Protein AF-A0A937QUH6-F1 (afdb_monomer_lite)

Foldseek 3Di:
DEAADPVNAADQDKDKDWADDADKDKYKYARHDFDWKWKDFPPDPDIDIFGQDPVTRMTIDIGGTGMMMIHHDDD

Structure (mmCIF, N/CA/C/O backbone):
data_AF-A0A937QUH6-F1
#
_entry.id   AF-A0A937QUH6-F1
#
loop_
_atom_site.group_PDB
_atom_site.id
_atom_site.type_symbol
_atom_site.label_atom_id
_atom_site.label_alt_id
_atom_site.label_comp_id
_atom_site.label_asym_id
_atom_site.label_entity_id
_atom_site.label_seq_id
_atom_site.pdbx_PDB_ins_code
_atom_site.Cartn_x
_atom_site.Cartn_y
_atom_site.Cartn_z
_atom_site.occupancy
_atom_site.B_iso_or_equiv
_atom_site.auth_seq_id
_atom_site.auth_comp_id
_atom_site.auth_asym_id
_atom_site.auth_atom_id
_atom_site.pdbx_PDB_model_num
ATOM 1 N N . MET A 1 1 ? 5.273 -10.447 -3.414 1.00 86.12 1 MET A N 1
ATOM 2 C CA . MET A 1 1 ? 5.739 -10.045 -2.072 1.00 86.12 1 MET A CA 1
ATOM 3 C C . MET A 1 1 ? 4.525 -9.886 -1.179 1.00 86.12 1 MET A C 1
ATOM 5 O O . MET A 1 1 ? 3.513 -9.406 -1.672 1.00 86.12 1 MET A O 1
ATOM 9 N N . ILE A 1 2 ? 4.611 -10.315 0.080 1.00 89.19 2 ILE A N 1
ATOM 10 C CA . ILE A 1 2 ? 3.542 -10.151 1.072 1.00 89.19 2 ILE A CA 1
ATOM 11 C C . ILE A 1 2 ? 4.121 -9.348 2.236 1.00 89.19 2 ILE A C 1
ATOM 13 O O . ILE A 1 2 ? 5.205 -9.680 2.715 1.00 89.19 2 ILE A O 1
ATOM 17 N N . LEU A 1 3 ? 3.419 -8.300 2.649 1.00 89.50 3 LEU A N 1
ATOM 18 C CA . LEU A 1 3 ? 3.773 -7.434 3.767 1.00 89.50 3 LEU A CA 1
ATOM 19 C C . LEU A 1 3 ? 2.671 -7.531 4.815 1.00 89.50 3 LEU A C 1
ATOM 21 O O . LEU A 1 3 ? 1.501 -7.374 4.479 1.00 89.50 3 LEU A O 1
ATOM 25 N N . MET A 1 4 ? 3.068 -7.780 6.058 1.00 89.50 4 MET A N 1
ATOM 26 C CA . MET A 1 4 ? 2.175 -7.936 7.205 1.00 89.50 4 MET A CA 1
ATOM 27 C C . MET A 1 4 ? 2.686 -7.100 8.371 1.00 89.50 4 MET A C 1
ATOM 29 O O . MET A 1 4 ? 3.905 -6.927 8.522 1.00 89.50 4 MET A O 1
ATOM 33 N N . ARG A 1 5 ? 1.780 -6.580 9.201 1.00 88.44 5 ARG A N 1
ATOM 34 C CA . ARG A 1 5 ? 2.189 -5.846 10.402 1.00 88.44 5 ARG A CA 1
ATOM 35 C C . ARG A 1 5 ? 2.669 -6.847 11.450 1.00 88.44 5 ARG A C 1
ATOM 37 O O . ARG A 1 5 ? 2.081 -7.902 11.643 1.00 88.44 5 ARG A O 1
ATOM 44 N N . ARG A 1 6 ? 3.764 -6.525 12.143 1.00 88.19 6 ARG A N 1
ATOM 45 C CA . ARG A 1 6 ? 4.420 -7.449 13.089 1.00 88.19 6 ARG A CA 1
ATOM 46 C C . ARG A 1 6 ? 3.513 -7.892 14.245 1.00 88.19 6 ARG A C 1
ATOM 48 O O . ARG A 1 6 ? 3.700 -8.985 14.769 1.00 88.19 6 ARG A O 1
ATOM 55 N N . ASP A 1 7 ? 2.610 -7.026 14.681 1.00 90.00 7 ASP A N 1
ATOM 56 C CA . ASP A 1 7 ? 1.701 -7.257 15.808 1.00 90.00 7 ASP A CA 1
ATOM 57 C C . ASP A 1 7 ? 0.330 -7.807 15.376 1.00 90.00 7 ASP A C 1
ATOM 59 O O . ASP A 1 7 ? -0.513 -8.052 16.233 1.00 90.00 7 ASP A O 1
ATOM 63 N N . ASN A 1 8 ? 0.123 -8.038 14.072 1.00 84.38 8 ASN A N 1
ATOM 64 C CA . ASN A 1 8 ? -1.138 -8.482 13.472 1.00 84.38 8 ASN A CA 1
ATOM 65 C C . ASN A 1 8 ? -2.346 -7.566 13.761 1.00 84.38 8 ASN A C 1
ATOM 67 O O . ASN A 1 8 ? -3.493 -8.001 13.653 1.00 84.38 8 ASN A O 1
ATOM 71 N N . GLU A 1 9 ? -2.126 -6.304 14.135 1.00 91.44 9 GLU A N 1
ATOM 72 C CA . GLU A 1 9 ? -3.214 -5.344 14.313 1.00 91.44 9 GLU A CA 1
ATOM 73 C C . GLU A 1 9 ? -3.466 -4.532 13.042 1.00 91.44 9 GLU A C 1
ATOM 75 O O . GLU A 1 9 ? -2.535 -4.075 12.377 1.00 91.44 9 GLU A O 1
ATOM 80 N N . GLN A 1 10 ? -4.732 -4.218 12.760 1.00 90.38 10 GLN A N 1
ATOM 81 C CA . GLN A 1 10 ? -5.059 -3.323 11.652 1.00 90.38 10 GLN A CA 1
ATOM 82 C C . GLN A 1 10 ? -4.505 -1.907 11.869 1.00 90.38 10 GLN A C 1
ATOM 84 O O . GLN A 1 10 ? -4.700 -1.296 12.924 1.00 90.38 10 GLN A O 1
ATOM 89 N N . SER A 1 11 ? -3.861 -1.357 10.843 1.00 92.56 11 SER A N 1
ATOM 90 C CA . SER A 1 11 ? -3.228 -0.038 10.860 1.00 92.56 11 SER A CA 1
ATOM 91 C C . SER A 1 11 ? -3.888 0.938 9.890 1.00 92.56 11 SER A C 1
ATOM 93 O O . SER A 1 11 ? -4.249 0.576 8.773 1.00 92.56 11 SER A O 1
ATOM 95 N N . ALA A 1 12 ? -4.028 2.196 10.308 1.00 93.50 12 ALA A N 1
ATOM 96 C CA . ALA A 1 12 ? -4.310 3.321 9.409 1.00 93.50 12 ALA A CA 1
ATOM 97 C C . ALA A 1 12 ? -3.063 4.174 9.125 1.00 93.50 12 ALA A C 1
ATOM 99 O O . ALA A 1 12 ? -3.156 5.142 8.371 1.00 93.50 12 ALA A O 1
ATOM 100 N N . GLU A 1 13 ? -1.925 3.829 9.728 1.00 93.88 13 GLU A N 1
ATOM 101 C CA . GLU A 1 13 ? -0.679 4.568 9.567 1.00 93.88 13 GLU A CA 1
ATOM 102 C C . GLU A 1 13 ? -0.076 4.341 8.175 1.00 93.88 13 GLU A C 1
ATOM 104 O O . GLU A 1 13 ? -0.271 3.269 7.587 1.00 93.88 13 GLU A O 1
ATOM 109 N N . PRO A 1 14 ? 0.685 5.318 7.648 1.00 94.31 14 PRO A N 1
ATOM 110 C CA . PRO A 1 14 ? 1.432 5.136 6.417 1.00 94.31 14 PRO A CA 1
ATOM 111 C C . PRO A 1 14 ? 2.394 3.946 6.487 1.00 94.31 14 PRO A C 1
ATOM 113 O O . PRO A 1 14 ? 3.034 3.708 7.512 1.00 94.31 14 PRO A O 1
ATOM 116 N N . VAL A 1 15 ? 2.538 3.232 5.372 1.00 93.69 15 VAL A N 1
ATOM 117 C CA . VAL A 1 15 ? 3.484 2.117 5.240 1.00 93.69 15 VAL A CA 1
ATOM 118 C C . VAL A 1 15 ? 4.464 2.427 4.122 1.00 93.69 15 VAL A C 1
ATOM 120 O O . VAL A 1 15 ? 4.049 2.653 2.989 1.00 93.69 15 VAL A O 1
ATOM 123 N N . GLU A 1 16 ? 5.756 2.400 4.434 1.00 95.25 16 GLU A N 1
ATOM 124 C CA . GLU A 1 16 ? 6.840 2.529 3.459 1.00 95.25 16 GLU A CA 1
ATOM 125 C C . GLU A 1 16 ? 7.594 1.203 3.346 1.00 95.25 16 GLU A C 1
ATOM 127 O O . GLU A 1 16 ? 7.891 0.549 4.350 1.00 95.25 16 GLU A O 1
ATOM 132 N N . PHE A 1 17 ? 7.898 0.789 2.119 1.00 93.38 17 PHE A N 1
ATOM 133 C CA . PHE A 1 17 ? 8.722 -0.385 1.863 1.00 93.38 17 PHE A CA 1
ATOM 134 C C . PHE A 1 17 ? 9.452 -0.283 0.524 1.00 93.38 17 PHE A C 1
ATOM 136 O O . PHE A 1 17 ? 9.032 0.421 -0.392 1.00 93.38 17 PHE A O 1
ATOM 143 N N . THR A 1 18 ? 10.522 -1.061 0.379 1.00 94.38 18 THR A N 1
ATOM 144 C CA . THR A 1 18 ? 11.264 -1.182 -0.879 1.00 94.38 18 THR A CA 1
ATOM 145 C C . THR A 1 18 ? 11.019 -2.548 -1.508 1.00 94.38 18 THR A C 1
ATOM 147 O O . THR A 1 18 ? 11.297 -3.585 -0.905 1.00 94.38 18 THR A O 1
ATOM 150 N N . ALA A 1 19 ? 10.517 -2.557 -2.742 1.00 92.44 19 ALA A N 1
ATOM 151 C CA . ALA A 1 19 ? 10.459 -3.751 -3.573 1.00 92.44 19 ALA A CA 1
ATOM 152 C C . ALA A 1 19 ? 11.782 -3.891 -4.346 1.00 92.44 19 ALA A C 1
ATOM 154 O O . ALA A 1 19 ? 12.067 -3.103 -5.244 1.00 92.44 19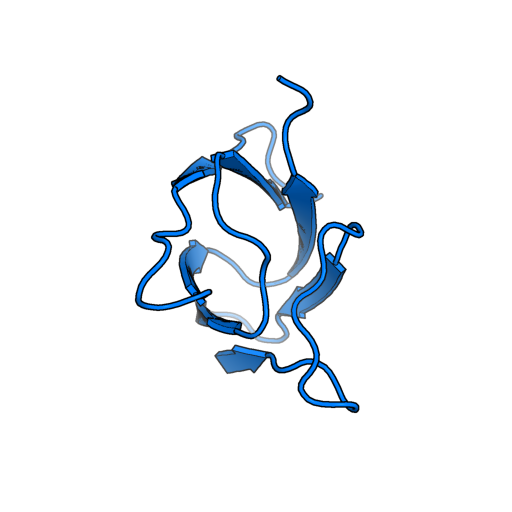 ALA A O 1
ATOM 155 N N . SER A 1 20 ? 12.608 -4.870 -3.980 1.00 90.44 20 SER A N 1
ATOM 156 C CA . SER A 1 20 ? 13.923 -5.089 -4.597 1.00 90.44 20 SER A CA 1
ATOM 157 C C . SER A 1 20 ? 13.858 -6.069 -5.766 1.00 90.44 20 SER A C 1
ATOM 159 O O . SER A 1 20 ? 13.237 -7.125 -5.660 1.00 90.44 20 SER A O 1
ATOM 161 N N . GLY A 1 21 ? 14.598 -5.784 -6.837 1.00 89.69 21 GLY A N 1
ATOM 162 C CA . GLY A 1 21 ? 14.696 -6.651 -8.008 1.00 89.69 21 GLY A CA 1
ATOM 163 C C . GLY A 1 21 ? 14.804 -5.846 -9.296 1.00 89.69 21 GLY A C 1
ATOM 164 O O . GLY A 1 21 ? 14.991 -4.634 -9.267 1.00 89.69 21 GLY A O 1
ATOM 165 N N . SER A 1 22 ? 14.691 -6.532 -10.430 1.00 87.19 22 SER A N 1
ATOM 166 C CA . SER A 1 22 ? 14.700 -5.924 -11.767 1.00 87.19 22 SER A CA 1
ATOM 167 C C . SER A 1 22 ? 13.358 -6.030 -12.498 1.00 87.19 22 SER A C 1
ATOM 169 O O . SER A 1 22 ? 13.198 -5.435 -13.558 1.00 87.19 22 SER A O 1
ATOM 171 N N . ASN A 1 23 ? 12.396 -6.772 -11.941 1.00 91.25 23 ASN A N 1
ATOM 172 C CA . ASN A 1 23 ? 11.104 -7.056 -12.563 1.00 91.25 23 ASN A CA 1
ATOM 173 C C . ASN A 1 23 ? 9.959 -6.477 -11.735 1.00 91.25 23 ASN A C 1
ATOM 175 O O . ASN A 1 23 ?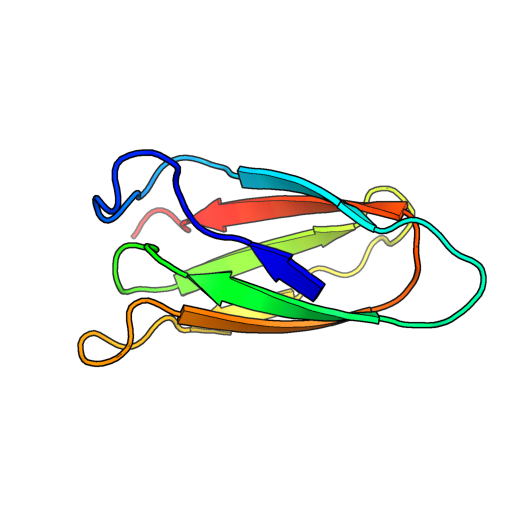 10.106 -6.263 -10.534 1.00 91.25 23 ASN A O 1
ATOM 179 N N . ALA A 1 24 ? 8.802 -6.285 -12.368 1.00 90.31 24 ALA A N 1
ATOM 180 C CA . ALA A 1 24 ? 7.592 -5.899 -11.658 1.00 90.31 24 ALA A CA 1
ATOM 181 C C . ALA A 1 24 ? 7.221 -6.933 -10.583 1.00 90.31 24 ALA A C 1
ATOM 183 O O . ALA A 1 24 ? 7.326 -8.148 -10.779 1.00 90.31 24 ALA A O 1
ATOM 184 N N . HIS A 1 25 ? 6.767 -6.430 -9.442 1.00 90.06 25 HIS A N 1
ATOM 185 C CA . HIS A 1 25 ? 6.328 -7.220 -8.311 1.00 90.06 25 HIS A CA 1
ATOM 186 C C . HIS A 1 25 ? 4.820 -7.133 -8.170 1.00 90.06 25 HIS A C 1
ATOM 188 O O . HIS A 1 25 ? 4.228 -6.060 -8.196 1.00 90.06 25 HIS A O 1
ATOM 194 N N . ARG A 1 26 ? 4.224 -8.288 -7.905 1.00 93.44 26 ARG A N 1
ATOM 195 C CA . ARG A 1 26 ? 2.902 -8.396 -7.304 1.00 93.44 26 ARG A CA 1
ATOM 196 C C . ARG A 1 26 ? 3.035 -8.261 -5.795 1.00 93.44 26 ARG A C 1
ATOM 198 O O . ARG A 1 26 ? 3.785 -9.032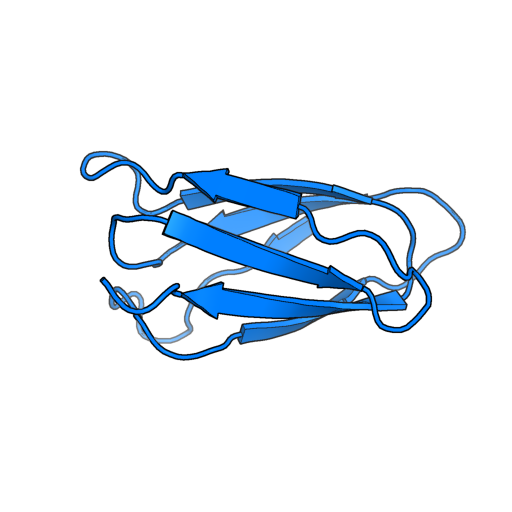 -5.184 1.00 93.44 26 ARG A O 1
ATOM 205 N N . ILE A 1 27 ? 2.366 -7.285 -5.205 1.00 93.50 27 ILE A N 1
ATOM 206 C CA . ILE A 1 27 ? 2.526 -6.902 -3.805 1.00 93.50 27 ILE A CA 1
ATOM 207 C C . ILE A 1 27 ? 1.162 -7.019 -3.118 1.00 93.50 27 ILE A C 1
ATOM 209 O O . ILE A 1 27 ? 0.175 -6.450 -3.577 1.00 93.50 27 ILE A O 1
ATOM 213 N N . LEU A 1 28 ? 1.126 -7.772 -2.019 1.00 93.75 28 LEU A N 1
ATOM 214 C CA . LEU A 1 28 ? -0.020 -7.901 -1.125 1.00 93.75 28 LEU A CA 1
ATOM 215 C C . LEU A 1 28 ? 0.340 -7.254 0.214 1.00 93.75 28 LEU A C 1
ATOM 217 O O . LEU A 1 28 ? 1.281 -7.704 0.866 1.00 93.75 28 LEU A O 1
ATOM 221 N N . LEU A 1 29 ? -0.391 -6.219 0.612 1.00 93.88 29 LEU A N 1
ATOM 222 C CA . LEU A 1 29 ? -0.310 -5.626 1.945 1.00 93.88 29 LEU A CA 1
ATOM 223 C C . LEU A 1 29 ? -1.492 -6.136 2.763 1.00 93.88 29 LEU A C 1
ATOM 225 O O . LEU A 1 29 ? -2.622 -6.116 2.273 1.00 93.88 29 LEU A O 1
ATOM 229 N N . THR A 1 30 ? -1.237 -6.579 3.988 1.00 94.25 30 THR A N 1
ATOM 230 C CA . THR A 1 30 ? -2.258 -7.020 4.944 1.00 94.25 30 THR A CA 1
ATOM 231 C C . THR A 1 30 ? -2.326 -6.085 6.144 1.00 94.25 30 THR A C 1
ATOM 233 O O . THR A 1 30 ? -1.522 -5.161 6.272 1.00 94.25 30 THR A O 1
ATOM 236 N N . ASP A 1 31 ? -3.303 -6.325 7.020 1.00 94.06 31 ASP A N 1
ATOM 237 C CA . ASP A 1 31 ? -3.473 -5.603 8.285 1.00 94.06 31 ASP A CA 1
ATOM 238 C C . ASP A 1 31 ? -3.689 -4.094 8.091 1.00 94.06 31 ASP A C 1
ATOM 240 O O . ASP A 1 31 ? -3.273 -3.268 8.902 1.00 94.06 31 ASP A O 1
ATOM 244 N N . LEU A 1 32 ? -4.363 -3.713 7.006 1.00 94.25 32 LEU A N 1
ATOM 245 C CA . LEU A 1 32 ? -4.766 -2.335 6.746 1.00 94.25 32 LEU A CA 1
ATOM 246 C C . LEU A 1 32 ? -6.182 -2.096 7.272 1.00 94.25 32 LEU A C 1
ATOM 248 O O . LEU A 1 32 ? -7.072 -2.932 7.106 1.00 94.25 32 LEU A O 1
ATOM 252 N N . LYS A 1 33 ? -6.421 -0.923 7.866 1.00 94.88 33 LYS A N 1
ATOM 253 C CA . LYS A 1 33 ? -7.784 -0.483 8.169 1.00 94.88 33 LYS A CA 1
ATOM 254 C C . LYS A 1 33 ? -8.572 -0.281 6.866 1.00 94.88 33 LYS A C 1
ATOM 256 O O . LYS A 1 33 ? -8.018 0.267 5.904 1.00 94.88 33 LYS A O 1
ATOM 261 N N . PRO A 1 34 ? -9.866 -0.640 6.838 1.00 94.94 34 PRO A N 1
ATOM 262 C CA . PRO A 1 34 ? -10.708 -0.466 5.659 1.00 94.94 34 PRO A CA 1
ATOM 263 C C . PRO A 1 34 ? -10.791 0.991 5.192 1.00 94.94 34 PRO A C 1
ATOM 265 O O . PRO A 1 34 ? -10.635 1.928 5.983 1.00 94.94 34 PRO A O 1
ATOM 268 N N . GLY A 1 35 ? -11.033 1.192 3.899 1.00 94.44 35 GLY A N 1
ATOM 269 C CA . GLY A 1 35 ? -11.192 2.513 3.288 1.00 94.44 35 GLY A CA 1
ATOM 270 C C . GLY A 1 35 ? -10.316 2.729 2.057 1.00 94.44 35 GLY A C 1
ATOM 271 O O . GLY A 1 35 ? -9.799 1.783 1.459 1.00 94.44 35 GLY A O 1
ATOM 272 N N . ARG A 1 36 ? -10.168 3.995 1.654 1.00 95.19 36 ARG A N 1
ATOM 273 C CA . ARG A 1 36 ? -9.369 4.380 0.485 1.00 95.19 36 ARG A CA 1
ATOM 274 C C . ARG A 1 36 ? -7.919 4.624 0.872 1.00 95.19 36 ARG A C 1
ATOM 276 O O . ARG A 1 36 ? -7.625 5.401 1.778 1.00 95.19 36 ARG A O 1
ATOM 283 N N . TRP A 1 37 ? -7.026 3.995 0.131 1.00 95.88 37 TRP A N 1
ATOM 284 C CA . TRP A 1 37 ? -5.586 4.111 0.261 1.00 95.88 37 TRP A CA 1
ATOM 285 C C . TRP A 1 37 ? -4.988 4.593 -1.052 1.00 95.88 37 TRP A C 1
ATOM 287 O O . TRP A 1 37 ? -5.517 4.332 -2.131 1.00 95.88 37 TRP A O 1
ATOM 297 N N . LEU A 1 38 ? -3.875 5.301 -0.950 1.00 95.69 38 LEU A N 1
ATOM 298 C CA . LEU A 1 38 ? -3.097 5.774 -2.075 1.00 95.69 38 LEU A CA 1
ATOM 299 C C . LEU A 1 38 ? -1.724 5.114 -2.031 1.00 95.69 38 LEU A C 1
ATOM 301 O O . LEU A 1 38 ? -0.993 5.269 -1.055 1.00 95.69 38 LEU A O 1
ATOM 305 N N . ALA A 1 39 ? -1.385 4.395 -3.095 1.00 95.56 39 ALA A N 1
ATOM 306 C CA . ALA A 1 39 ? -0.050 3.876 -3.326 1.00 95.56 39 ALA A CA 1
ATOM 307 C C . ALA A 1 39 ? 0.732 4.863 -4.189 1.00 95.56 39 ALA A C 1
ATOM 309 O O . ALA A 1 39 ? 0.282 5.246 -5.273 1.00 95.56 39 ALA A O 1
ATOM 310 N N . ARG A 1 40 ? 1.921 5.243 -3.736 1.00 95.81 40 ARG A N 1
ATOM 311 C CA . ARG A 1 40 ? 2.851 6.075 -4.493 1.00 95.81 40 ARG A CA 1
ATOM 312 C C . ARG A 1 40 ? 4.190 5.370 -4.604 1.00 95.81 40 ARG A C 1
ATOM 314 O O . ARG A 1 40 ? 4.669 4.815 -3.623 1.00 95.81 40 ARG A O 1
ATOM 321 N N . HIS A 1 41 ? 4.782 5.431 -5.785 1.00 95.31 41 HIS A N 1
ATOM 322 C CA . HIS A 1 41 ? 6.144 4.982 -6.022 1.00 95.31 41 HIS A CA 1
ATOM 323 C C . HIS A 1 41 ? 7.056 6.195 -6.205 1.00 95.31 41 HIS A C 1
ATOM 325 O O . HIS A 1 41 ? 6.721 7.095 -6.971 1.00 95.31 41 HIS A O 1
ATOM 331 N N . ASP A 1 42 ? 8.218 6.224 -5.556 1.00 91.81 42 ASP A N 1
ATOM 332 C CA . ASP A 1 42 ? 9.100 7.406 -5.569 1.00 91.81 42 ASP A CA 1
ATOM 333 C C . ASP A 1 42 ? 9.660 7.746 -6.959 1.00 91.81 42 ASP A C 1
ATOM 335 O O . ASP A 1 42 ? 9.981 8.898 -7.247 1.00 91.81 42 ASP A O 1
ATOM 339 N N . GLY A 1 43 ? 9.743 6.756 -7.851 1.00 88.81 43 GLY A N 1
ATOM 340 C CA . GLY A 1 43 ? 10.181 6.939 -9.237 1.00 88.81 43 GLY A CA 1
ATOM 341 C C . GLY A 1 43 ? 9.057 7.202 -10.244 1.00 88.81 43 GLY A C 1
ATOM 342 O O . GLY A 1 43 ? 9.349 7.340 -11.429 1.00 88.81 43 GLY A O 1
ATOM 343 N N . LEU A 1 44 ? 7.787 7.215 -9.820 1.00 88.06 44 LEU A N 1
ATOM 344 C CA . LEU A 1 44 ? 6.643 7.443 -10.707 1.00 88.06 44 LEU A CA 1
ATOM 345 C C . LEU A 1 44 ? 5.827 8.647 -10.233 1.00 88.06 44 LEU A C 1
ATOM 347 O O . LEU A 1 44 ? 5.585 8.844 -9.046 1.00 88.06 44 LEU A O 1
ATOM 351 N N . THR A 1 45 ? 5.365 9.451 -11.186 1.00 86.81 45 THR A N 1
ATOM 352 C CA . THR A 1 45 ? 4.440 10.558 -10.897 1.00 86.81 45 THR A CA 1
ATOM 353 C C . THR A 1 45 ? 3.019 10.051 -10.644 1.00 86.81 45 THR A C 1
ATOM 355 O O . THR A 1 45 ? 2.217 10.739 -10.019 1.00 86.81 45 THR A O 1
ATOM 358 N N . GLU A 1 46 ? 2.701 8.858 -11.145 1.00 86.00 46 GLU A N 1
ATOM 359 C CA . GLU A 1 46 ? 1.389 8.246 -10.991 1.00 86.00 46 GLU A CA 1
ATOM 360 C C . GLU A 1 46 ? 1.178 7.720 -9.568 1.00 86.00 46 GLU A C 1
ATOM 362 O O . GLU A 1 46 ? 2.093 7.229 -8.903 1.00 86.00 46 GLU A O 1
ATOM 367 N N . THR A 1 47 ? -0.063 7.828 -9.111 1.00 89.38 47 THR A N 1
ATOM 368 C CA . THR A 1 47 ? -0.528 7.287 -7.838 1.00 89.38 47 THR A CA 1
ATOM 369 C C . THR A 1 47 ? -1.652 6.308 -8.103 1.00 89.38 47 THR A C 1
ATOM 371 O O . THR A 1 47 ? -2.552 6.617 -8.883 1.00 89.38 47 THR A O 1
ATOM 374 N N . HIS A 1 48 ? -1.644 5.172 -7.414 1.00 92.19 48 HIS A N 1
ATOM 375 C CA . HIS A 1 48 ? -2.695 4.172 -7.546 1.00 92.19 48 HIS A CA 1
ATOM 376 C C . HIS A 1 48 ? -3.665 4.275 -6.372 1.00 92.19 48 HIS A C 1
ATOM 378 O O . HIS A 1 48 ? -3.274 4.161 -5.210 1.00 92.19 48 HIS A O 1
ATOM 384 N N . ASP A 1 49 ? -4.939 4.481 -6.685 1.00 93.75 49 ASP A N 1
ATOM 385 C CA . ASP A 1 49 ? -6.024 4.386 -5.719 1.00 93.75 49 ASP A CA 1
ATOM 386 C C . ASP A 1 49 ? -6.344 2.914 -5.441 1.00 93.75 49 ASP A C 1
ATOM 388 O O . ASP A 1 49 ? -6.633 2.138 -6.354 1.00 93.75 49 ASP A O 1
ATOM 392 N N . VAL A 1 50 ? -6.310 2.530 -4.167 1.00 93.19 50 VAL A N 1
ATOM 393 C CA . VAL A 1 50 ? -6.592 1.170 -3.709 1.00 93.19 50 VAL A CA 1
ATOM 394 C C . VAL A 1 50 ? -7.703 1.214 -2.670 1.00 93.19 50 VAL A C 1
ATOM 396 O O . 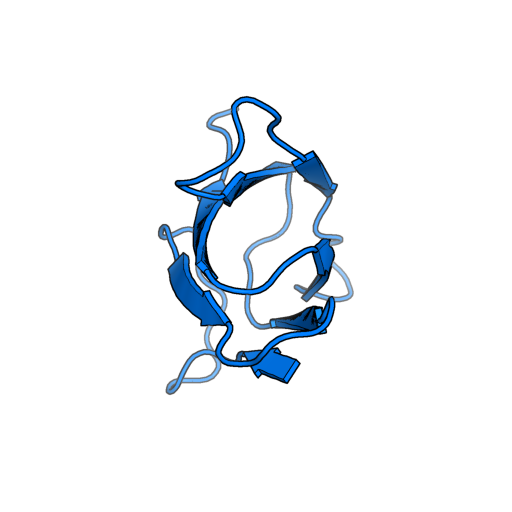VAL A 1 50 ? -7.661 1.996 -1.722 1.00 93.19 50 VAL A O 1
ATOM 399 N N . THR A 1 51 ? -8.722 0.376 -2.840 1.00 94.00 51 THR A N 1
ATOM 400 C CA . THR A 1 51 ? -9.792 0.224 -1.846 1.00 94.00 51 THR A CA 1
ATOM 401 C C . THR A 1 51 ? -9.515 -1.008 -0.999 1.00 94.00 51 THR A C 1
ATOM 403 O O . THR A 1 51 ? -9.397 -2.109 -1.530 1.00 94.00 51 THR A O 1
ATOM 406 N N . VAL A 1 52 ? -9.416 -0.817 0.315 1.00 94.38 52 VAL A N 1
ATOM 407 C CA . VAL A 1 52 ? -9.287 -1.899 1.295 1.00 94.38 52 VAL A CA 1
ATOM 408 C C . VAL A 1 52 ? -10.676 -2.210 1.840 1.00 94.38 52 VAL A C 1
ATOM 410 O O . VAL A 1 52 ? -11.300 -1.363 2.483 1.00 94.38 52 VAL A O 1
ATOM 413 N N . HIS A 1 53 ? -11.162 -3.418 1.566 1.00 90.81 53 HIS A N 1
ATOM 414 C CA . HIS A 1 53 ? -12.474 -3.887 2.016 1.00 90.81 53 HIS A CA 1
ATOM 415 C C . HIS A 1 53 ? -12.454 -4.344 3.482 1.00 90.81 53 HIS A C 1
ATOM 417 O O . HIS A 1 53 ? -11.445 -4.878 3.952 1.00 90.81 53 HIS A O 1
ATOM 423 N N . GLU A 1 54 ? -13.586 -4.169 4.176 1.00 85.00 54 GLU A N 1
ATOM 424 C CA . GLU A 1 54 ? -13.761 -4.513 5.599 1.00 85.00 54 GLU A CA 1
ATOM 425 C C . GLU A 1 54 ? -13.447 -5.976 5.910 1.00 85.00 54 GLU A C 1
ATOM 427 O O . GLU A 1 54 ? -12.769 -6.260 6.895 1.00 85.00 54 GLU A O 1
ATOM 432 N N . ASP A 1 55 ? -13.845 -6.883 5.019 1.00 82.19 55 ASP A N 1
ATOM 433 C CA . ASP A 1 55 ? -13.712 -8.326 5.231 1.00 82.19 55 ASP A CA 1
ATOM 434 C C . ASP A 1 55 ? -12.277 -8.842 5.066 1.00 82.19 55 ASP A C 1
ATOM 436 O O . ASP A 1 55 ? -11.948 -9.933 5.530 1.00 82.19 55 ASP A O 1
ATOM 440 N N . ALA A 1 56 ? -11.423 -8.085 4.371 1.00 80.00 56 ALA A N 1
ATOM 441 C CA . ALA A 1 56 ? -10.106 -8.558 3.962 1.00 80.00 56 ALA A CA 1
ATOM 442 C C . ALA A 1 56 ? -8.963 -7.821 4.664 1.00 80.00 56 ALA A C 1
ATOM 444 O O . ALA A 1 56 ? -7.930 -8.432 4.918 1.00 80.00 56 ALA A O 1
ATOM 445 N N . GLY A 1 57 ? -9.097 -6.516 4.935 1.00 90.06 57 GLY A N 1
ATOM 446 C CA . GLY A 1 57 ? -7.993 -5.713 5.478 1.00 90.06 57 GLY A CA 1
ATOM 447 C C . GLY A 1 57 ? -6.725 -5.762 4.612 1.00 90.06 57 G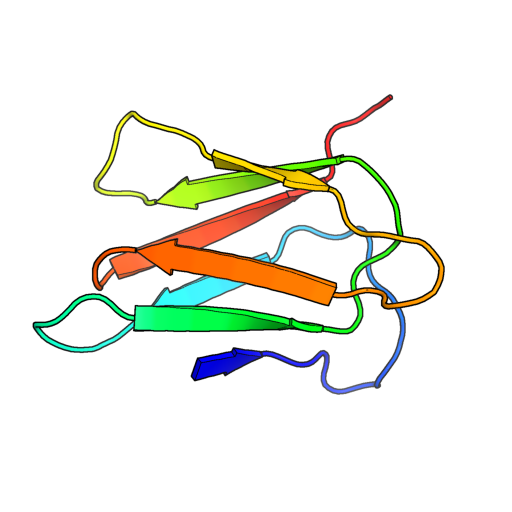LY A C 1
ATOM 448 O O . GLY A 1 57 ? -5.617 -5.610 5.125 1.00 90.06 57 GLY A O 1
ATOM 449 N N . THR A 1 58 ? -6.875 -6.031 3.309 1.00 93.56 58 THR A N 1
ATOM 450 C CA . THR A 1 58 ? -5.762 -6.204 2.373 1.00 93.56 58 THR A CA 1
ATOM 451 C C . THR A 1 58 ? -5.837 -5.251 1.185 1.00 93.56 58 THR A C 1
ATOM 453 O O . THR A 1 58 ? -6.917 -4.863 0.737 1.00 93.56 58 THR A O 1
ATOM 456 N N . ALA A 1 59 ? -4.664 -4.899 0.665 1.00 93.69 59 ALA A N 1
ATOM 457 C CA . ALA A 1 59 ? -4.467 -4.163 -0.575 1.00 93.69 59 ALA A CA 1
ATOM 458 C C . ALA A 1 59 ? -3.582 -4.981 -1.521 1.00 93.69 59 ALA A C 1
ATOM 460 O O . ALA A 1 59 ? -2.580 -5.564 -1.103 1.00 93.69 59 ALA A O 1
ATOM 461 N N . TRP A 1 60 ? -3.929 -4.989 -2.806 1.00 92.31 60 TRP A N 1
ATOM 462 C CA . TRP A 1 60 ? -3.152 -5.640 -3.855 1.00 92.31 60 TRP A CA 1
ATOM 463 C C . TRP A 1 60 ? -2.732 -4.631 -4.917 1.00 92.31 60 TRP A C 1
ATOM 465 O O . TRP A 1 60 ? -3.555 -3.840 -5.377 1.00 92.31 60 TRP A O 1
ATOM 475 N N . LEU A 1 61 ? -1.473 -4.700 -5.342 1.00 92.12 61 LEU A N 1
ATOM 476 C CA . LEU A 1 61 ? -0.968 -3.946 -6.484 1.00 92.12 61 LEU A CA 1
ATOM 477 C C . LEU A 1 61 ? 0.063 -4.742 -7.285 1.00 92.12 61 LEU A C 1
ATOM 479 O O . LEU A 1 61 ? 0.688 -5.680 -6.787 1.00 92.12 61 LEU A O 1
ATOM 483 N N . GLU A 1 62 ? 0.285 -4.306 -8.518 1.00 93.75 62 GLU A N 1
ATOM 484 C CA . GLU A 1 62 ? 1.423 -4.710 -9.336 1.00 93.75 62 GLU A CA 1
ATOM 485 C C . GLU A 1 62 ? 2.211 -3.456 -9.727 1.00 93.75 62 GLU A C 1
ATOM 487 O O . GLU A 1 62 ? 1.615 -2.457 -10.124 1.00 93.75 62 GLU A O 1
ATOM 492 N N . GLY A 1 63 ? 3.537 -3.482 -9.588 1.00 92.56 63 GLY A N 1
ATOM 493 C CA . GLY A 1 63 ? 4.362 -2.312 -9.882 1.00 92.56 63 GLY A CA 1
ATOM 494 C C . GLY A 1 63 ? 5.863 -2.602 -9.950 1.00 92.56 63 GLY A C 1
ATOM 495 O O . GLY A 1 63 ? 6.298 -3.686 -9.551 1.00 92.56 63 GLY A O 1
ATOM 496 N N . PRO A 1 64 ? 6.668 -1.671 -10.492 1.00 94.38 64 PRO A N 1
ATOM 497 C CA . PRO A 1 64 ? 8.115 -1.834 -10.615 1.00 94.38 64 PRO A CA 1
ATOM 498 C C . PRO A 1 64 ? 8.837 -1.944 -9.259 1.00 94.38 64 PRO A C 1
ATOM 500 O O . PRO A 1 64 ? 8.272 -1.601 -8.212 1.00 94.38 64 PRO A O 1
ATOM 503 N N . PRO A 1 65 ? 10.102 -2.408 -9.272 1.00 94.12 65 PRO A N 1
ATOM 504 C CA . PRO A 1 65 ? 10.972 -2.317 -8.109 1.00 94.12 65 PRO A CA 1
ATOM 505 C C . PRO A 1 65 ? 11.254 -0.850 -7.753 1.00 94.12 65 PRO A C 1
ATOM 507 O O . PRO A 1 65 ? 11.318 0.011 -8.631 1.00 94.12 65 PRO A O 1
ATOM 510 N N . GLY A 1 66 ? 11.470 -0.598 -6.464 1.00 94.56 66 GLY A N 1
ATOM 511 C CA . GLY A 1 66 ? 11.719 0.721 -5.891 1.00 94.56 66 GLY A CA 1
ATOM 512 C C . GLY A 1 66 ? 10.951 0.947 -4.591 1.00 94.56 66 GLY A C 1
ATOM 513 O O . GLY A 1 66 ? 10.381 0.011 -4.019 1.00 94.56 66 GLY A O 1
ATOM 514 N N . THR A 1 67 ? 10.992 2.180 -4.092 1.00 95.81 67 THR A N 1
ATOM 515 C CA . THR A 1 67 ? 10.339 2.562 -2.836 1.00 95.81 67 THR A CA 1
ATOM 516 C C . THR A 1 67 ? 8.879 2.908 -3.079 1.00 95.81 67 THR A C 1
ATOM 518 O O . THR A 1 67 ? 8.545 3.670 -3.990 1.00 95.81 67 THR A O 1
ATOM 521 N N . TRP A 1 68 ? 8.022 2.320 -2.252 1.00 95.75 68 TRP A N 1
ATOM 522 C CA . TRP A 1 68 ? 6.583 2.488 -2.264 1.00 95.75 68 TRP A CA 1
ATOM 523 C C . TRP A 1 68 ? 6.100 2.999 -0.916 1.00 95.75 68 TRP A C 1
ATOM 525 O O . TRP A 1 68 ? 6.499 2.480 0.127 1.00 95.75 68 TRP A O 1
ATOM 535 N N . THR A 1 69 ? 5.157 3.934 -0.965 1.00 96.00 69 THR A N 1
ATOM 536 C CA . THR A 1 69 ? 4.477 4.474 0.209 1.00 96.00 69 THR A CA 1
ATOM 537 C C . THR A 1 69 ? 2.974 4.327 0.042 1.00 96.00 69 THR A C 1
ATOM 539 O O . THR A 1 69 ? 2.401 4.744 -0.966 1.00 96.00 69 THR A O 1
ATOM 542 N N . PHE A 1 70 ? 2.333 3.735 1.044 1.00 95.31 70 PHE A N 1
ATOM 543 C CA . PHE A 1 70 ? 0.887 3.587 1.151 1.00 95.31 70 PHE A CA 1
ATOM 544 C C . PHE A 1 70 ? 0.363 4.535 2.213 1.00 95.31 70 PHE A C 1
ATOM 546 O O . PHE A 1 70 ? 0.743 4.425 3.375 1.00 95.31 70 PHE A O 1
ATOM 553 N N . THR A 1 71 ? -0.527 5.446 1.833 1.00 96.31 71 THR A N 1
ATOM 554 C CA . THR A 1 71 ? -1.173 6.387 2.753 1.00 96.31 71 THR A CA 1
ATOM 555 C C . THR A 1 71 ? -2.683 6.242 2.689 1.00 96.31 71 THR A C 1
ATOM 557 O O . THR A 1 71 ? -3.278 6.225 1.611 1.00 96.31 71 THR A O 1
ATOM 560 N N . ARG A 1 72 ? -3.336 6.148 3.848 1.00 94.50 72 ARG A N 1
ATOM 561 C CA . ARG A 1 72 ? -4.798 6.195 3.913 1.00 94.50 72 ARG A CA 1
ATOM 562 C C . ARG A 1 72 ? -5.251 7.607 3.547 1.00 94.50 72 ARG A C 1
ATOM 564 O O . ARG A 1 72 ? -4.700 8.584 4.056 1.00 94.50 72 ARG A O 1
ATOM 571 N N . ARG A 1 73 ? -6.235 7.738 2.656 1.00 90.88 73 ARG A N 1
ATOM 572 C CA . ARG A 1 73 ? -6.840 9.045 2.384 1.00 90.88 73 ARG A CA 1
ATOM 573 C C . ARG A 1 73 ? -7.669 9.459 3.597 1.00 90.88 73 ARG A C 1
ATOM 575 O O . ARG A 1 73 ? -8.415 8.645 4.137 1.00 90.88 73 ARG A O 1
ATOM 582 N N . ALA A 1 74 ? -7.513 10.711 4.020 1.00 74.50 74 ALA A N 1
ATOM 583 C CA . ALA A 1 74 ? -8.445 11.321 4.956 1.00 74.50 74 ALA A CA 1
ATOM 584 C C . ALA 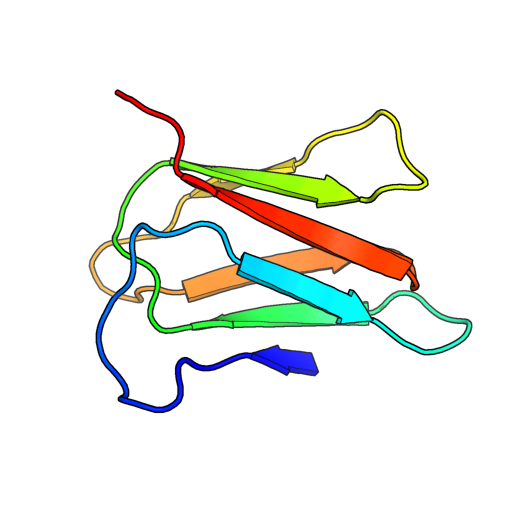A 1 74 ? -9.803 11.464 4.253 1.00 74.50 74 ALA A C 1
ATOM 586 O O . ALA A 1 74 ? -9.848 11.895 3.098 1.00 74.50 74 ALA A O 1
ATOM 587 N N . GLU A 1 75 ? -10.866 11.035 4.928 1.00 58.88 75 GLU A N 1
ATOM 588 C CA . GLU A 1 75 ? -12.250 11.298 4.519 1.00 58.88 75 GLU A CA 1
ATOM 589 C C . GLU A 1 75 ? -12.664 12.723 4.891 1.00 58.88 75 GLU A C 1
ATOM 591 O O . GLU A 1 75 ? -12.222 13.204 5.962 1.00 58.88 75 GLU A O 1
#

Secondary structure (DSSP, 8-state):
-EE--TT---B-S-EEEEE-SSS-EEEEE-SBPSEEEEEEETT-S-EEEEEE-TTT--EEEEE-SEEEEEEEPP-

Sequence (75 aa):
MILMRRDNEQSAEPVEFTASGSNAHRILLTDLKPGRWLARHDGLTETHDVTVHEDAGTAWLEGPPGTWTFTRRAE

pLDDT: mean 91.33, std 5.45, range [58.88, 96.31]

Radius of gyration: 11.74 Å; chains: 1; bounding box: 28×22×28 Å